Protein AF-A0A8J3R8I0-F1 (afdb_monomer_lite)

Foldseek 3Di:
DDAPDDDPDDDDPDDDDDDADKDWDDWDDDPPGPDIDTDIDGDDPPDD

Organism: NCBI:txid795644

Structure (mmCIF, N/CA/C/O backbone):
data_AF-A0A8J3R8I0-F1
#
_entry.id   AF-A0A8J3R8I0-F1
#
loop_
_atom_site.group_PDB
_atom_site.id
_atom_site.type_symbol
_atom_site.label_atom_id
_atom_site.label_alt_id
_atom_site.label_comp_id
_atom_site.label_asym_id
_atom_site.label_entity_id
_atom_site.label_seq_id
_atom_site.pdbx_PDB_ins_code
_atom_site.Cartn_x
_atom_site.Cartn_y
_atom_site.Cartn_z
_atom_site.occupancy
_atom_site.B_iso_or_equiv
_atom_site.auth_seq_id
_atom_site.auth_comp_id
_atom_site.auth_asym_id
_atom_site.auth_atom_id
_atom_site.pdbx_PDB_model_num
ATOM 1 N N . MET A 1 1 ? -5.628 -10.334 11.961 1.00 56.59 1 MET A N 1
ATOM 2 C CA . MET A 1 1 ? -6.112 -9.387 10.933 1.00 56.59 1 MET A CA 1
ATOM 3 C C . MET A 1 1 ? -5.624 -8.007 11.345 1.00 56.59 1 MET A C 1
ATOM 5 O O . MET A 1 1 ? -5.935 -7.604 12.455 1.00 56.59 1 MET A O 1
ATOM 9 N N . VAL A 1 2 ? -4.792 -7.346 10.537 1.00 59.56 2 VAL A N 1
ATOM 10 C CA . VAL A 1 2 ? -4.344 -5.968 10.813 1.00 59.56 2 VAL A CA 1
ATOM 11 C C . VAL A 1 2 ? -5.465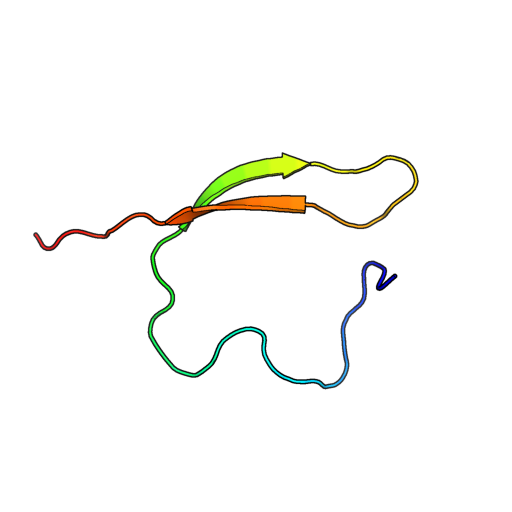 -5.039 10.333 1.00 59.56 2 VAL A C 1
ATOM 13 O O . VAL A 1 2 ? -5.887 -5.141 9.179 1.00 59.56 2 VAL A O 1
ATOM 16 N N . GLY A 1 3 ? -6.038 -4.248 11.242 1.00 67.81 3 GLY A N 1
ATOM 17 C CA . GLY A 1 3 ? -7.007 -3.201 10.896 1.00 67.81 3 GLY A CA 1
ATOM 18 C C . GLY A 1 3 ? -6.316 -1.980 10.286 1.00 67.81 3 GLY A C 1
ATOM 19 O O . GLY A 1 3 ? -5.098 -1.982 10.105 1.00 67.81 3 GLY A O 1
ATOM 20 N N . ALA A 1 4 ? -7.071 -0.917 10.008 1.00 77.25 4 ALA A N 1
ATOM 21 C CA . ALA A 1 4 ? -6.488 0.365 9.629 1.00 77.25 4 ALA A CA 1
ATOM 22 C C . ALA A 1 4 ? -5.622 0.895 10.787 1.00 77.25 4 ALA A C 1
ATOM 24 O O . ALA A 1 4 ? -6.137 1.257 11.843 1.00 77.25 4 ALA A O 1
ATOM 25 N N . ALA A 1 5 ? -4.299 0.888 10.617 1.00 84.31 5 ALA A N 1
ATOM 26 C CA . ALA A 1 5 ? -3.354 1.258 11.663 1.00 84.31 5 ALA A CA 1
ATOM 27 C C . ALA A 1 5 ? -2.098 1.906 11.076 1.00 84.31 5 ALA A C 1
ATOM 29 O O . ALA A 1 5 ? -1.657 1.564 9.978 1.00 84.31 5 ALA A O 1
ATOM 30 N N . VAL A 1 6 ? -1.495 2.805 11.852 1.00 84.44 6 VAL A N 1
ATOM 31 C CA . VAL A 1 6 ? -0.134 3.294 11.617 1.00 84.44 6 VAL A CA 1
ATOM 32 C C . VAL A 1 6 ? 0.810 2.448 12.461 1.00 84.44 6 VAL A C 1
ATOM 34 O O . VAL A 1 6 ? 0.648 2.354 13.676 1.00 84.44 6 VAL A O 1
ATOM 37 N N . LEU A 1 7 ? 1.785 1.810 11.819 1.00 86.00 7 LEU A N 1
ATOM 38 C CA . LEU A 1 7 ? 2.784 1.000 12.512 1.00 86.00 7 LEU A CA 1
ATOM 39 C C . LEU A 1 7 ? 3.948 1.895 12.955 1.00 86.00 7 LEU A C 1
ATOM 41 O O . LEU A 1 7 ? 4.507 2.623 12.140 1.00 86.00 7 LEU A O 1
ATOM 45 N N . GLY A 1 8 ? 4.339 1.814 14.230 1.00 88.88 8 GLY A N 1
ATOM 46 C CA . GLY A 1 8 ? 5.502 2.537 14.769 1.00 88.88 8 GLY A CA 1
ATOM 47 C C . GLY A 1 8 ? 6.864 1.958 14.351 1.00 88.88 8 GLY A C 1
ATOM 48 O O . GLY A 1 8 ? 7.895 2.535 14.677 1.00 88.88 8 GLY A O 1
ATOM 49 N N . GLY A 1 9 ? 6.875 0.818 13.648 1.00 88.25 9 GLY A N 1
ATOM 50 C CA . GLY A 1 9 ? 8.063 0.134 13.132 1.00 88.25 9 GLY A CA 1
ATOM 51 C C . GLY A 1 9 ? 7.701 -1.152 12.373 1.00 88.25 9 GLY A C 1
ATOM 52 O O . GLY A 1 9 ? 6.570 -1.632 12.471 1.00 88.25 9 GLY A O 1
ATOM 53 N N . GLY A 1 10 ? 8.646 -1.706 11.604 1.00 88.25 10 GLY A N 1
ATOM 54 C CA . GLY A 1 10 ? 8.463 -2.951 10.847 1.00 88.25 10 GLY A CA 1
ATOM 55 C C . GLY A 1 10 ? 9.397 -3.080 9.641 1.00 88.25 10 GLY A C 1
ATOM 56 O O . GLY A 1 10 ? 10.192 -2.186 9.358 1.00 88.25 10 GLY A O 1
ATOM 57 N N . THR A 1 11 ? 9.291 -4.196 8.920 1.00 91.62 11 THR A N 1
ATOM 58 C CA . THR A 1 11 ? 9.983 -4.388 7.638 1.00 91.62 11 THR A CA 1
ATOM 59 C C . THR A 1 11 ? 9.235 -3.630 6.535 1.00 91.62 11 THR A C 1
ATOM 61 O O . THR A 1 11 ? 8.040 -3.876 6.354 1.00 91.62 11 THR A O 1
ATOM 64 N N . PRO A 1 12 ? 9.892 -2.724 5.785 1.00 88.81 12 PRO A N 1
ATOM 65 C CA . PRO A 1 12 ? 9.266 -2.045 4.654 1.00 88.81 12 PRO A CA 1
ATOM 66 C C . PRO A 1 12 ? 8.773 -3.035 3.593 1.00 88.81 12 PRO A C 1
ATOM 68 O O . PRO A 1 12 ? 9.430 -4.036 3.317 1.00 88.81 12 PRO A O 1
ATOM 71 N N . ALA A 1 13 ? 7.638 -2.732 2.958 1.00 87.38 13 ALA A N 1
ATOM 72 C CA . ALA A 1 13 ? 7.093 -3.560 1.876 1.00 87.38 13 ALA A CA 1
ATOM 73 C C . ALA A 1 13 ? 7.972 -3.553 0.610 1.00 87.38 13 ALA A C 1
ATOM 75 O O . ALA A 1 13 ? 7.915 -4.486 -0.186 1.00 87.38 13 ALA A O 1
ATOM 76 N N . PHE A 1 14 ? 8.784 -2.508 0.433 1.00 85.44 14 PHE A N 1
ATOM 77 C CA . PHE A 1 14 ? 9.685 -2.331 -0.700 1.00 85.44 14 PHE A CA 1
ATOM 78 C C . PHE A 1 14 ? 11.086 -1.977 -0.201 1.00 85.44 14 PHE A C 1
ATOM 80 O O . PHE A 1 14 ? 11.236 -1.286 0.808 1.00 85.44 14 PHE A O 1
ATOM 87 N N . GLY A 1 15 ? 12.104 -2.455 -0.917 1.00 87.44 15 GLY A N 1
ATOM 88 C CA . GLY A 1 15 ? 13.493 -2.054 -0.704 1.00 87.44 15 GLY A CA 1
ATOM 89 C C . GLY A 1 15 ? 13.815 -0.700 -1.342 1.00 87.44 15 GLY A C 1
ATOM 90 O O . GLY A 1 15 ? 12.933 0.031 -1.790 1.00 87.44 15 GLY A O 1
ATOM 91 N N . SER A 1 16 ? 15.103 -0.375 -1.410 1.00 86.31 16 SER A N 1
ATOM 92 C CA . SER A 1 16 ? 15.595 0.775 -2.166 1.00 86.31 16 SER A CA 1
ATOM 93 C C . SER A 1 16 ? 15.528 0.512 -3.677 1.00 86.31 16 SER A C 1
ATOM 95 O O . SER A 1 16 ? 15.892 -0.563 -4.147 1.00 86.31 16 SER A O 1
ATOM 97 N N . GLY A 1 17 ? 15.072 1.503 -4.445 1.00 86.25 17 GLY A N 1
ATOM 98 C CA . GLY A 1 17 ? 14.985 1.430 -5.905 1.00 86.25 17 GLY A CA 1
ATOM 99 C C . GLY A 1 17 ? 13.833 2.266 -6.467 1.00 86.25 17 GLY A C 1
ATOM 100 O O . GLY A 1 17 ? 13.000 2.761 -5.704 1.00 86.25 17 GLY A O 1
ATOM 101 N N . PRO A 1 18 ? 13.780 2.457 -7.795 1.00 86.19 18 PRO A N 1
ATOM 102 C CA . PRO A 1 18 ? 12.666 3.141 -8.430 1.00 86.19 18 PRO A CA 1
ATOM 103 C C . PRO A 1 18 ? 11.385 2.314 -8.277 1.00 86.19 18 PRO A C 1
ATOM 105 O O . PRO A 1 18 ? 11.353 1.121 -8.578 1.00 86.19 18 PRO A O 1
ATOM 108 N N . VAL A 1 19 ? 10.312 2.957 -7.819 1.00 86.38 19 VAL A N 1
ATOM 109 C CA . VAL A 1 19 ? 8.971 2.365 -7.846 1.00 86.38 19 VAL A CA 1
ATOM 110 C C . VAL A 1 19 ? 8.427 2.531 -9.268 1.00 86.38 19 VAL A C 1
ATOM 112 O O . VAL A 1 19 ? 8.449 3.656 -9.778 1.00 86.38 19 VAL A O 1
ATOM 115 N N . PRO A 1 20 ? 7.952 1.458 -9.928 1.00 88.50 20 PRO A N 1
ATOM 116 C CA . PRO A 1 20 ? 7.407 1.573 -11.274 1.00 88.50 20 PRO A CA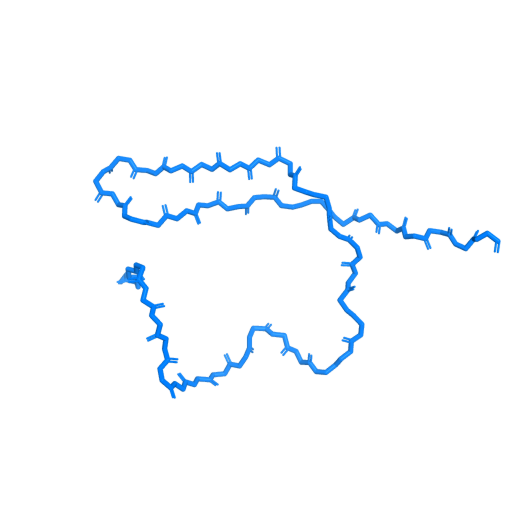 1
ATOM 117 C C . PRO A 1 20 ? 6.169 2.473 -11.278 1.00 88.50 20 PRO A C 1
ATOM 119 O O . PRO A 1 20 ? 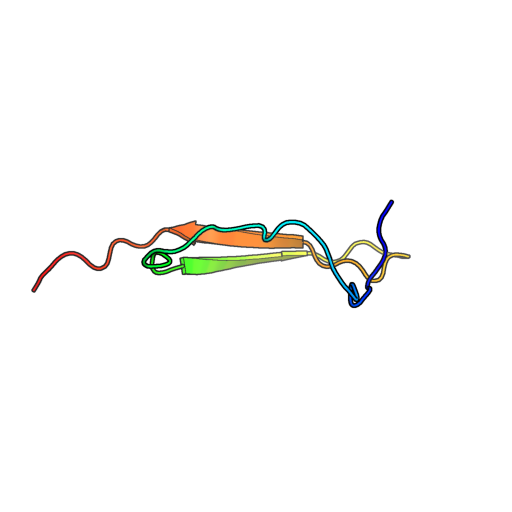5.471 2.605 -10.270 1.00 88.50 20 PRO A O 1
ATOM 122 N N . SER A 1 21 ? 5.866 3.081 -12.426 1.00 92.56 21 SER A N 1
ATOM 123 C CA . SER A 1 21 ? 4.634 3.861 -12.547 1.00 92.56 21 SER A CA 1
ATOM 124 C C . SER A 1 21 ? 3.434 2.923 -12.406 1.00 92.56 21 SER A C 1
ATOM 126 O O . SER A 1 21 ? 3.383 1.860 -13.023 1.00 92.56 21 SER A O 1
ATOM 128 N N . LEU A 1 22 ? 2.465 3.301 -11.572 1.00 94.12 22 LEU A N 1
ATOM 129 C CA . LEU A 1 22 ? 1.271 2.502 -11.307 1.00 94.12 22 LEU A CA 1
ATOM 130 C C . LEU A 1 22 ? 0.016 3.280 -11.694 1.00 94.12 22 LEU A C 1
ATOM 132 O O . LEU A 1 22 ? -0.164 4.432 -11.300 1.00 94.12 22 LEU A O 1
ATOM 136 N N . ARG A 1 23 ? -0.903 2.619 -12.397 1.00 95.88 23 ARG A N 1
ATOM 137 C CA . ARG A 1 23 ? -2.260 3.115 -12.639 1.00 95.88 23 ARG A CA 1
ATOM 138 C C . ARG A 1 23 ? -3.225 2.419 -11.691 1.00 95.88 23 ARG A C 1
ATOM 140 O O . ARG A 1 23 ? -3.291 1.191 -11.666 1.00 95.88 23 ARG A O 1
ATOM 147 N N . LEU A 1 24 ? -3.998 3.186 -10.925 1.00 97.44 24 LEU A N 1
ATOM 148 C CA . LEU A 1 24 ? -5.082 2.632 -10.115 1.00 97.44 24 LEU A CA 1
ATOM 149 C C . LEU A 1 24 ? -6.185 2.105 -11.038 1.00 97.44 24 LEU A C 1
ATOM 151 O O . LEU A 1 24 ? -6.704 2.842 -11.875 1.00 97.44 24 LEU A O 1
ATOM 155 N N . VAL A 1 25 ? -6.535 0.831 -10.881 1.00 98.19 25 VAL A N 1
ATOM 156 C CA . VAL A 1 25 ? -7.569 0.167 -11.687 1.00 98.19 25 VAL A CA 1
ATOM 157 C C . VAL A 1 25 ? -8.848 -0.044 -10.892 1.00 98.19 25 VAL A C 1
ATOM 159 O O . VAL A 1 25 ? -9.934 0.011 -11.460 1.00 98.19 25 VAL A O 1
ATOM 162 N N . ASN A 1 26 ? -8.744 -0.321 -9.591 1.00 98.00 26 ASN A N 1
ATOM 163 C CA . ASN A 1 26 ? -9.921 -0.536 -8.755 1.00 98.00 26 ASN A CA 1
ATOM 164 C C . ASN A 1 26 ? -9.646 -0.228 -7.279 1.00 98.00 26 ASN A C 1
ATOM 166 O O . ASN A 1 26 ? -8.532 -0.427 -6.785 1.00 98.00 26 ASN A O 1
ATOM 170 N N . THR A 1 27 ? -10.702 0.162 -6.573 1.00 97.44 27 THR A N 1
ATOM 171 C CA . THR A 1 27 ? -10.748 0.325 -5.124 1.00 97.44 27 THR A CA 1
ATOM 172 C C . THR A 1 27 ? -11.994 -0.366 -4.589 1.00 97.44 27 THR A C 1
ATOM 174 O O . THR A 1 27 ? -13.104 -0.095 -5.042 1.00 97.44 27 THR A O 1
ATOM 177 N N . ARG A 1 28 ? -11.830 -1.239 -3.593 1.00 95.81 28 ARG A N 1
ATOM 178 C CA . ARG A 1 28 ? -12.946 -1.926 -2.938 1.00 95.81 28 ARG A CA 1
ATOM 179 C C . ARG A 1 28 ? -12.868 -1.760 -1.427 1.00 95.81 28 ARG A C 1
ATOM 181 O O . ARG A 1 28 ? -11.817 -1.976 -0.829 1.00 95.81 28 ARG A O 1
ATOM 188 N N . ARG A 1 29 ? -14.008 -1.441 -0.815 1.00 93.44 29 ARG A N 1
ATOM 189 C CA . ARG A 1 29 ? -14.223 -1.542 0.633 1.00 93.44 29 ARG A CA 1
ATOM 190 C C . ARG A 1 29 ? -15.043 -2.790 0.939 1.00 93.44 29 ARG A C 1
ATOM 192 O O . ARG A 1 29 ? -15.816 -3.250 0.095 1.00 93.44 29 ARG A O 1
ATOM 199 N N . ARG A 1 30 ? -14.836 -3.359 2.123 1.00 89.50 30 ARG A N 1
ATOM 200 C CA . ARG A 1 30 ? -15.656 -4.454 2.644 1.00 89.50 30 ARG A CA 1
ATOM 201 C C . ARG A 1 30 ? -16.471 -3.917 3.808 1.00 89.50 30 ARG A C 1
ATOM 203 O O . ARG A 1 30 ? -15.898 -3.320 4.713 1.00 89.50 30 ARG A O 1
ATOM 210 N N . ASP A 1 31 ? -17.772 -4.166 3.792 1.00 89.25 31 ASP A N 1
ATOM 211 C CA . ASP A 1 31 ? -18.658 -3.728 4.867 1.00 89.25 31 ASP A CA 1
ATOM 212 C C . ASP A 1 31 ? -18.211 -4.304 6.215 1.00 89.25 31 ASP A C 1
ATOM 214 O O . ASP A 1 31 ? -17.774 -5.457 6.311 1.00 89.25 31 ASP A O 1
ATOM 218 N N . GLY A 1 32 ? -18.271 -3.468 7.252 1.00 90.81 32 GLY A N 1
ATOM 219 C CA . GLY A 1 32 ? -17.778 -3.809 8.587 1.00 90.81 32 GLY A CA 1
ATOM 220 C C . GLY A 1 32 ? -16.250 -3.880 8.703 1.00 90.81 32 GLY A C 1
ATOM 221 O O . GLY A 1 32 ? -15.745 -4.476 9.652 1.00 90.81 32 GLY A O 1
ATOM 222 N N . SER A 1 33 ? -15.499 -3.321 7.748 1.00 88.31 33 SER A N 1
ATOM 223 C CA . SER A 1 33 ? -14.042 -3.205 7.820 1.00 88.31 33 SER A CA 1
ATOM 224 C C . SER A 1 33 ? -13.570 -1.828 7.370 1.00 88.31 33 SER A C 1
ATOM 226 O O . SER A 1 33 ? -13.990 -1.328 6.329 1.00 88.31 33 SER A O 1
ATOM 228 N N . ASP A 1 34 ? -12.606 -1.275 8.102 1.00 89.38 34 ASP A N 1
ATOM 229 C CA . AS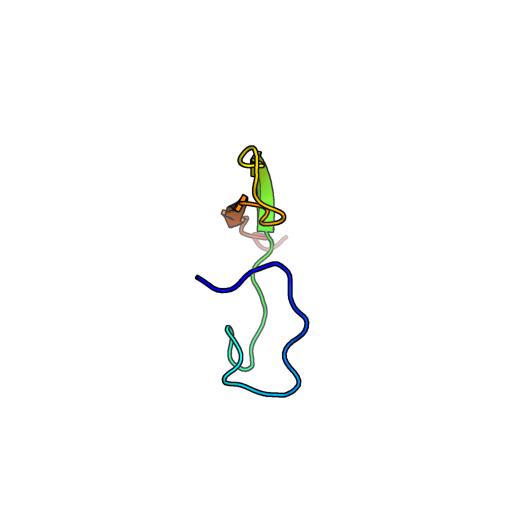P A 1 34 ? -11.926 -0.031 7.721 1.00 89.38 34 ASP A CA 1
ATOM 230 C C . ASP A 1 34 ? -10.826 -0.248 6.668 1.00 89.38 34 ASP A C 1
ATOM 232 O O . ASP A 1 34 ? -10.179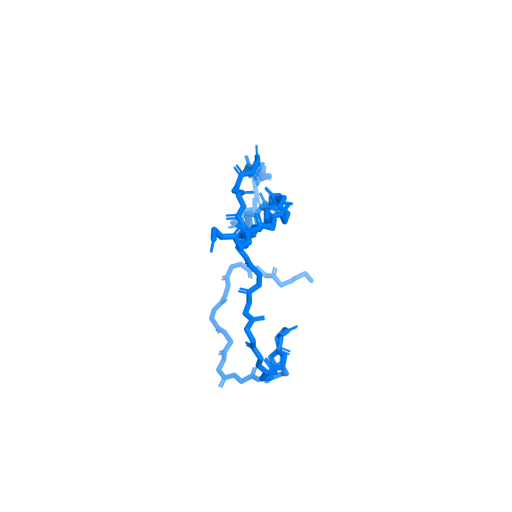 0.698 6.216 1.00 89.38 34 ASP A O 1
ATOM 236 N N . ASN A 1 35 ? -10.600 -1.497 6.251 1.00 90.81 35 ASN A N 1
ATOM 237 C CA . ASN A 1 35 ? -9.576 -1.824 5.272 1.00 90.81 35 ASN A CA 1
ATOM 238 C C . ASN A 1 35 ? -10.039 -1.473 3.853 1.00 90.81 35 ASN A C 1
ATOM 240 O O . ASN A 1 35 ? -11.177 -1.729 3.447 1.00 90.81 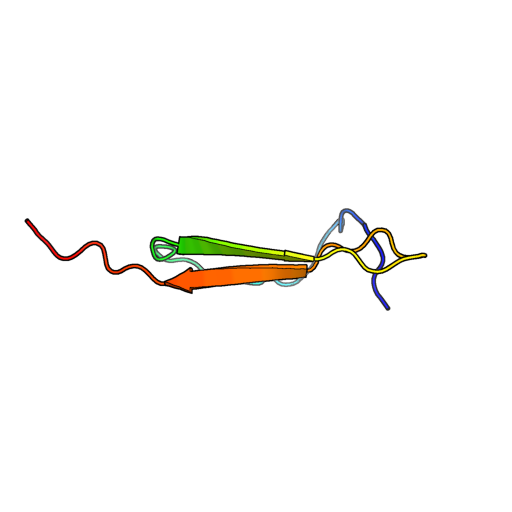35 ASN A O 1
ATOM 244 N N . VAL A 1 36 ? -9.103 -0.957 3.061 1.00 92.19 36 VAL A N 1
ATOM 245 C CA . VAL A 1 36 ? -9.304 -0.661 1.642 1.00 92.19 36 VAL A CA 1
ATOM 246 C C . VAL A 1 36 ? -8.442 -1.605 0.813 1.00 92.19 36 VAL A C 1
ATOM 248 O O . VAL A 1 36 ? -7.236 -1.698 1.024 1.00 92.19 36 VAL A O 1
ATOM 251 N N . LEU A 1 37 ? -9.055 -2.291 -0.152 1.00 94.12 37 LEU A N 1
ATOM 252 C CA . LEU A 1 37 ? -8.339 -3.072 -1.154 1.00 94.12 37 LEU A CA 1
ATOM 253 C C . LEU A 1 37 ? -8.104 -2.210 -2.394 1.00 94.12 37 LEU A C 1
ATOM 255 O O . LEU A 1 37 ? -9.051 -1.671 -2.971 1.00 94.12 37 LEU A O 1
ATOM 259 N N . LEU A 1 38 ? -6.848 -2.122 -2.820 1.00 95.62 38 LEU A N 1
ATOM 260 C CA . LEU A 1 38 ? -6.428 -1.362 -3.992 1.00 95.62 38 LEU A CA 1
ATOM 261 C C . LEU A 1 38 ? -5.858 -2.315 -5.042 1.00 95.62 38 LEU A C 1
ATOM 263 O O . LEU A 1 38 ? -5.052 -3.188 -4.720 1.00 95.62 38 LEU A O 1
ATOM 267 N N . ARG A 1 39 ? -6.269 -2.147 -6.302 1.00 97.44 39 ARG A N 1
ATOM 268 C CA . ARG A 1 39 ? -5.708 -2.873 -7.446 1.00 97.44 39 ARG A CA 1
ATOM 269 C C . ARG A 1 39 ? -5.029 -1.889 -8.379 1.00 97.44 39 ARG A C 1
ATOM 271 O O . ARG A 1 39 ? -5.693 -1.020 -8.942 1.00 97.44 39 ARG A O 1
ATOM 278 N N . TYR A 1 40 ? -3.736 -2.089 -8.588 1.00 96.81 40 TYR A N 1
ATOM 279 C CA . TYR A 1 40 ? -2.928 -1.313 -9.517 1.00 96.81 40 TYR A CA 1
ATOM 280 C C . TYR A 1 40 ? -2.506 -2.158 -10.715 1.00 96.81 40 TYR A C 1
ATOM 282 O O . TYR A 1 40 ? -2.367 -3.377 -10.613 1.00 96.81 40 TYR A O 1
ATOM 290 N N . GLN A 1 41 ? -2.300 -1.489 -11.840 1.00 96.94 41 GLN A N 1
ATOM 291 C CA . GLN A 1 41 ? -1.604 -2.011 -13.006 1.00 96.94 41 GLN A CA 1
ATOM 292 C C . GLN A 1 41 ? -0.254 -1.301 -13.112 1.00 96.94 41 GLN A C 1
ATOM 294 O O . GLN A 1 41 ? -0.196 -0.081 -12.951 1.00 96.94 41 GLN A O 1
ATOM 299 N N . VAL A 1 42 ? 0.809 -2.055 -13.392 1.00 94.88 42 VAL A N 1
ATOM 300 C CA . VAL A 1 42 ? 2.116 -1.489 -13.743 1.00 94.88 42 VAL A CA 1
ATOM 301 C C . VAL A 1 42 ? 2.024 -0.884 -15.139 1.00 94.88 42 VAL A C 1
ATOM 303 O O . VAL A 1 42 ? 1.497 -1.519 -16.054 1.00 94.88 42 VAL A O 1
ATOM 306 N N . VAL A 1 43 ? 2.492 0.349 -15.279 1.00 93.81 43 VAL A N 1
ATOM 307 C CA . VAL A 1 43 ? 2.600 1.046 -16.559 1.00 93.81 43 VAL A CA 1
ATOM 308 C C . VAL A 1 43 ? 4.078 1.284 -16.803 1.00 93.81 43 VAL A C 1
ATOM 310 O O . VAL A 1 43 ? 4.716 1.991 -16.020 1.00 93.81 43 VAL A O 1
ATOM 313 N N . ASP A 1 44 ? 4.614 0.692 -17.867 1.00 82.31 44 ASP A N 1
ATOM 314 C CA . ASP A 1 44 ? 5.935 1.074 -18.336 1.00 82.31 44 ASP A CA 1
ATOM 315 C C . ASP A 1 44 ? 5.849 2.499 -18.857 1.00 82.31 44 ASP A C 1
ATOM 317 O O . ASP A 1 44 ? 4.982 2.866 -19.657 1.00 82.31 44 ASP A O 1
ATOM 321 N N . ARG A 1 45 ? 6.735 3.334 -18.329 1.00 65.81 45 ARG A N 1
ATOM 322 C CA . ARG A 1 45 ? 7.028 4.610 -18.950 1.00 65.81 45 ARG A CA 1
ATOM 323 C C . ARG A 1 45 ? 8.062 4.272 -20.014 1.00 65.81 45 ARG A C 1
ATOM 325 O O . ARG A 1 45 ? 9.245 4.450 -19.763 1.00 65.81 45 ARG A O 1
ATOM 332 N N . ASP A 1 46 ? 7.624 3.667 -21.115 1.00 64.25 46 ASP A N 1
ATOM 333 C CA . ASP A 1 46 ? 8.534 3.441 -22.231 1.00 64.25 46 ASP A CA 1
ATOM 334 C C . ASP A 1 46 ? 9.137 4.789 -22.637 1.00 64.25 46 ASP A C 1
ATOM 336 O O . ASP A 1 46 ? 8.429 5.795 -22.786 1.00 64.25 46 ASP A O 1
ATOM 340 N N . ASP A 1 47 ? 10.469 4.758 -22.691 1.00 56.19 47 ASP A N 1
ATOM 341 C CA . ASP A 1 47 ? 11.392 5.779 -23.164 1.00 56.19 47 ASP A CA 1
ATOM 342 C C . ASP A 1 47 ? 10.815 6.528 -24.367 1.00 56.19 47 ASP A C 1
ATOM 344 O O . ASP A 1 47 ? 10.413 5.925 -25.364 1.00 56.19 47 ASP A O 1
ATOM 348 N N . THR A 1 48 ? 10.797 7.858 -24.268 1.00 44.75 48 THR A N 1
ATOM 349 C CA . THR A 1 48 ? 10.722 8.718 -25.457 1.00 44.75 48 THR A CA 1
ATOM 350 C C . THR A 1 48 ? 12.126 8.966 -25.974 1.00 44.75 48 THR A C 1
ATOM 352 O O . THR A 1 48 ? 13.011 9.191 -25.119 1.00 44.75 48 THR A O 1
#

pLDDT: mean 86.08, std 12.27, range [44.75, 98.19]

Radius of gyration: 14.79 Å; chains: 1; bounding box: 34×18×40 Å

Secondary structure (DSSP, 8-state):
---S---SS---SS-SSPPPEEEEEEEEE-TT---EEEEEEEE-----

Sequence (48 aa):
MVGAAVLGGGTPAFGSGPVPSLRLVNTRRRDGSDNVLLRYQVVDRDDT